Protein AF-A0A4U9D868-F1 (afdb_monomer_lite)

Structure (mmCIF, N/CA/C/O backbone):
data_AF-A0A4U9D868-F1
#
_entry.id   AF-A0A4U9D868-F1
#
loop_
_atom_site.group_PDB
_atom_site.id
_atom_site.type_symbol
_atom_site.label_atom_id
_atom_site.label_alt_id
_atom_site.label_comp_id
_atom_site.label_asym_id
_atom_site.label_entity_id
_atom_site.label_seq_id
_atom_site.pdbx_PDB_ins_code
_atom_site.Cartn_x
_atom_site.Cartn_y
_atom_site.Cartn_z
_atom_site.occupancy
_atom_site.B_iso_or_equiv
_atom_site.auth_seq_id
_atom_site.au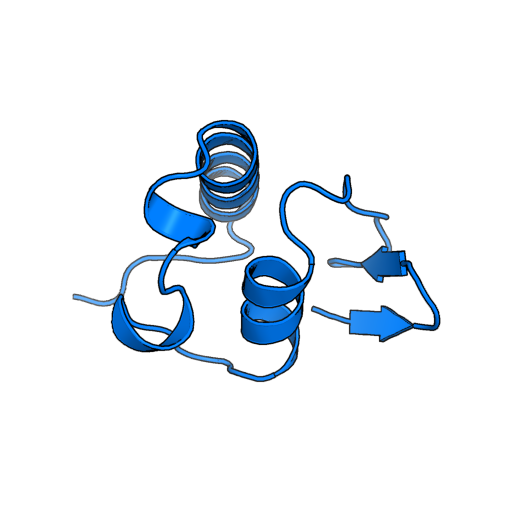th_comp_id
_atom_site.auth_asym_id
_atom_site.auth_atom_id
_atom_site.pdbx_PDB_model_num
ATOM 1 N N . MET A 1 1 ? -6.122 3.737 -4.806 1.00 90.88 1 MET A N 1
ATOM 2 C CA . MET A 1 1 ? -4.983 3.267 -5.633 1.00 90.88 1 MET A CA 1
ATOM 3 C C . MET A 1 1 ? -5.524 2.480 -6.820 1.00 90.88 1 MET A C 1
ATOM 5 O O . MET A 1 1 ? -6.712 2.179 -6.814 1.00 90.88 1 MET A O 1
ATOM 9 N N . LEU A 1 2 ? -4.717 2.211 -7.848 1.00 93.06 2 LEU A N 1
ATOM 10 C CA . LEU A 1 2 ? -5.132 1.457 -9.037 1.00 93.06 2 LEU A CA 1
ATOM 11 C C . LEU A 1 2 ? -4.203 0.267 -9.273 1.00 93.06 2 LEU A C 1
ATOM 13 O O . LEU A 1 2 ? -2.988 0.420 -9.197 1.00 93.06 2 LEU A O 1
ATOM 17 N N . HIS A 1 3 ? -4.784 -0.876 -9.626 1.00 94.94 3 HIS A N 1
ATOM 18 C CA . HIS A 1 3 ? -4.075 -2.078 -10.057 1.00 94.94 3 HIS A CA 1
ATOM 19 C C . HIS A 1 3 ? -4.440 -2.356 -11.522 1.00 94.94 3 HIS A C 1
ATOM 21 O O . HIS A 1 3 ? -5.619 -2.506 -11.849 1.00 94.94 3 HIS A O 1
ATOM 27 N N . ILE A 1 4 ? -3.451 -2.347 -12.420 1.00 92.88 4 ILE A N 1
ATOM 28 C CA . ILE A 1 4 ? -3.632 -2.538 -13.867 1.00 92.88 4 ILE A CA 1
ATOM 29 C C . ILE A 1 4 ? -2.588 -3.536 -14.363 1.00 92.88 4 ILE 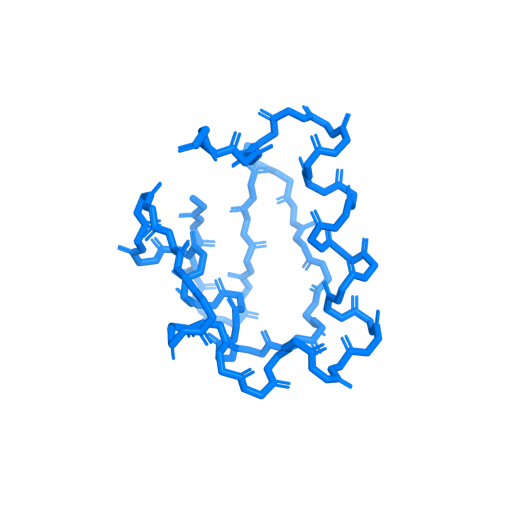A C 1
ATOM 31 O O . ILE A 1 4 ? -1.393 -3.241 -14.346 1.00 92.88 4 ILE A O 1
ATOM 35 N N . GLY A 1 5 ? -3.039 -4.695 -14.849 1.00 92.38 5 GLY A N 1
ATOM 36 C CA . GLY A 1 5 ? -2.129 -5.787 -15.201 1.00 92.38 5 GLY A CA 1
ATOM 37 C C . GLY A 1 5 ? -1.329 -6.203 -13.970 1.00 92.38 5 GLY A C 1
ATOM 38 O O . GLY A 1 5 ? -1.931 -6.485 -12.946 1.00 92.38 5 GLY A O 1
ATOM 39 N N . ASP A 1 6 ? -0.001 -6.155 -14.065 1.00 92.50 6 ASP A N 1
ATOM 40 C CA . ASP A 1 6 ? 0.916 -6.475 -12.962 1.00 92.50 6 ASP A CA 1
ATOM 41 C C . ASP A 1 6 ? 1.496 -5.213 -12.290 1.00 92.50 6 ASP A C 1
ATOM 43 O O . ASP A 1 6 ? 2.585 -5.243 -11.723 1.00 92.50 6 ASP A O 1
ATOM 47 N N . SER A 1 7 ? 0.846 -4.052 -12.429 1.00 95.00 7 SER A N 1
ATOM 48 C CA . SER A 1 7 ? 1.372 -2.764 -11.954 1.00 95.00 7 SER A CA 1
ATOM 49 C C . SER A 1 7 ? 0.394 -2.020 -11.054 1.00 95.00 7 SER A C 1
ATOM 51 O O . SER A 1 7 ? -0.813 -1.985 -11.304 1.00 95.00 7 SER A O 1
ATOM 53 N N . PHE A 1 8 ? 0.944 -1.362 -10.033 1.00 96.31 8 PHE A N 1
ATOM 54 C CA . PHE A 1 8 ? 0.199 -0.574 -9.057 1.00 96.31 8 PHE A CA 1
ATOM 55 C C . PHE A 1 8 ? 0.506 0.912 -9.208 1.00 96.31 8 PHE A C 1
ATOM 57 O O . PHE A 1 8 ? 1.656 1.294 -9.421 1.00 96.31 8 PHE A O 1
ATOM 64 N N . PHE A 1 9 ? -0.520 1.750 -9.060 1.00 95.38 9 PHE A N 1
ATOM 65 C CA . PHE A 1 9 ? -0.410 3.195 -9.210 1.00 95.38 9 PHE A CA 1
ATOM 66 C C . PHE A 1 9 ? -1.111 3.951 -8.078 1.00 95.38 9 PHE A C 1
ATOM 68 O O . PHE A 1 9 ? -2.232 3.621 -7.670 1.00 95.38 9 PHE A O 1
ATOM 75 N N . VAL A 1 10 ? -0.484 5.033 -7.622 1.00 94.44 10 VAL A N 1
ATOM 76 C CA . VAL A 1 10 ? -1.077 6.031 -6.726 1.00 94.44 10 VAL A CA 1
ATOM 77 C C . VAL A 1 10 ? -0.853 7.411 -7.327 1.00 94.44 10 VAL A C 1
ATOM 79 O O . VAL A 1 10 ? 0.264 7.758 -7.679 1.00 94.44 10 VAL A O 1
ATOM 82 N N . ASN A 1 11 ? -1.923 8.186 -7.511 1.00 92.12 11 ASN A N 1
ATOM 83 C CA . ASN A 1 11 ? -1.836 9.545 -8.057 1.00 92.12 11 ASN A CA 1
ATOM 84 C C . ASN A 1 11 ? -0.999 9.665 -9.360 1.00 92.12 11 ASN A C 1
ATOM 86 O O . ASN A 1 11 ? -0.240 10.608 -9.545 1.00 92.12 11 ASN A O 1
ATOM 90 N N . SER A 1 12 ? -1.146 8.702 -10.277 1.00 92.06 12 SER A N 1
ATOM 91 C CA . SER A 1 12 ? -0.374 8.584 -11.534 1.00 92.06 12 SER A CA 1
ATOM 92 C C . SER A 1 12 ? 1.103 8.179 -11.396 1.00 92.06 12 SER A C 1
ATOM 94 O O . SER A 1 12 ? 1.786 8.053 -12.410 1.00 92.06 12 SER A O 1
ATOM 96 N N . GLU A 1 13 ? 1.596 7.916 -10.187 1.00 91.50 13 GLU A N 1
ATOM 97 C CA . GLU A 1 13 ? 2.933 7.371 -9.935 1.00 91.50 13 GLU A CA 1
ATOM 98 C C . GLU A 1 13 ? 2.876 5.846 -9.808 1.00 91.50 13 GLU A C 1
ATOM 100 O O . GLU A 1 13 ? 1.990 5.307 -9.142 1.00 91.50 13 GLU A O 1
ATOM 105 N N . ALA A 1 14 ? 3.822 5.149 -10.442 1.00 93.38 14 ALA A N 1
ATOM 106 C CA . ALA A 1 14 ? 3.962 3.701 -10.312 1.00 93.38 14 ALA A CA 1
ATOM 107 C C . ALA A 1 14 ? 4.613 3.336 -8.971 1.00 93.38 14 ALA A C 1
ATOM 109 O O . ALA A 1 14 ? 5.567 3.983 -8.537 1.00 93.38 14 ALA A O 1
ATOM 110 N N . LEU A 1 15 ? 4.114 2.276 -8.342 1.00 93.19 15 LEU A N 1
ATOM 111 C CA . LEU A 1 15 ? 4.626 1.760 -7.077 1.00 93.19 15 LEU A CA 1
ATOM 112 C C . LEU A 1 15 ? 5.555 0.569 -7.287 1.00 93.19 15 LEU A C 1
ATOM 114 O O . LEU A 1 15 ? 5.390 -0.212 -8.225 1.00 93.19 15 LEU A O 1
ATOM 118 N N . ALA A 1 16 ? 6.511 0.404 -6.374 1.00 91.06 16 ALA A N 1
ATOM 119 C CA . ALA A 1 16 ? 7.304 -0.814 -6.306 1.00 91.06 16 ALA A CA 1
ATOM 120 C C . ALA A 1 16 ? 6.423 -1.986 -5.848 1.00 91.06 16 ALA A C 1
ATOM 122 O O . ALA A 1 16 ? 5.644 -1.856 -4.904 1.00 91.06 16 ALA A O 1
ATOM 123 N N . ILE A 1 17 ? 6.564 -3.140 -6.500 1.00 92.06 17 ILE A N 1
ATOM 124 C CA . ILE A 1 17 ? 5.842 -4.358 -6.123 1.00 92.06 17 ILE A CA 1
ATOM 125 C C . ILE A 1 17 ? 6.562 -4.987 -4.927 1.00 92.06 17 ILE A C 1
ATOM 127 O O . ILE A 1 17 ? 7.537 -5.715 -5.096 1.00 9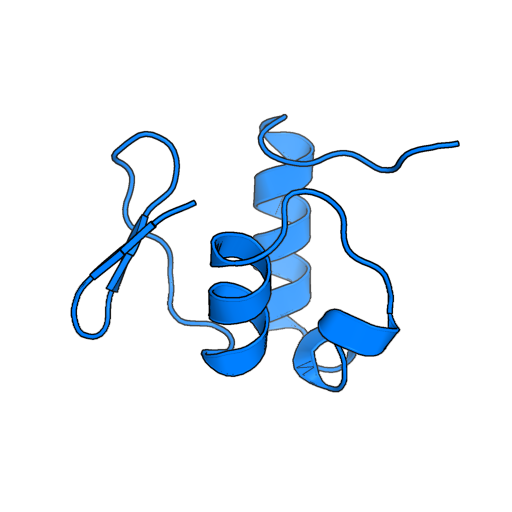2.06 17 ILE A O 1
ATOM 131 N N . THR A 1 18 ? 6.105 -4.663 -3.721 1.00 93.50 18 THR A N 1
ATOM 132 C CA . THR A 1 18 ? 6.668 -5.162 -2.454 1.00 93.50 18 THR A CA 1
ATOM 133 C C . THR A 1 18 ? 5.929 -6.392 -1.937 1.00 93.50 18 THR A C 1
ATOM 135 O O . THR A 1 18 ? 6.552 -7.327 -1.437 1.00 93.50 18 THR A O 1
ATOM 138 N N . ASP A 1 19 ? 4.605 -6.410 -2.095 1.00 95.25 19 ASP A N 1
ATOM 139 C CA . ASP A 1 19 ? 3.725 -7.531 -1.775 1.00 95.25 19 ASP A CA 1
ATOM 140 C C . ASP A 1 19 ? 2.431 -7.392 -2.589 1.00 95.25 19 ASP A C 1
ATOM 142 O O . ASP A 1 19 ? 1.704 -6.409 -2.439 1.00 95.25 19 ASP A O 1
ATOM 146 N N . VAL A 1 20 ? 2.165 -8.335 -3.496 1.00 94.00 20 VAL A N 1
ATOM 147 C CA . VAL A 1 20 ? 1.039 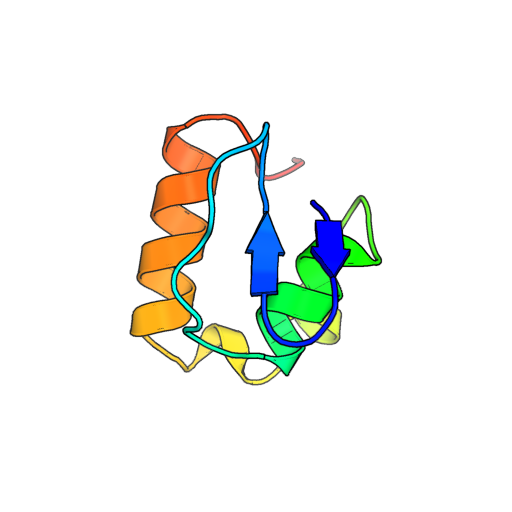-8.227 -4.440 1.00 94.00 20 VAL A CA 1
ATOM 148 C C . VAL A 1 20 ? -0.298 -8.244 -3.706 1.00 94.00 20 VAL A C 1
ATOM 150 O O . VAL A 1 20 ? -1.154 -7.416 -4.004 1.00 94.00 20 VAL A O 1
ATOM 153 N N . ASP A 1 21 ? -0.467 -9.135 -2.729 1.00 93.94 21 ASP A N 1
ATOM 154 C CA . ASP A 1 21 ? -1.737 -9.293 -2.017 1.00 93.94 21 ASP A CA 1
ATOM 155 C C . ASP A 1 21 ? -2.031 -8.053 -1.159 1.00 93.94 21 ASP A C 1
ATOM 157 O O . ASP A 1 21 ? -3.154 -7.543 -1.144 1.00 93.94 21 ASP A O 1
ATOM 161 N N . ALA A 1 22 ? -1.009 -7.513 -0.489 1.00 94.62 22 ALA A N 1
ATOM 162 C CA . ALA A 1 22 ? -1.171 -6.333 0.353 1.00 94.62 22 ALA A CA 1
ATOM 163 C C . ALA A 1 22 ? -1.357 -5.035 -0.463 1.00 94.62 22 ALA A C 1
ATOM 165 O O . ALA A 1 22 ? -2.167 -4.181 -0.093 1.00 94.62 22 ALA A O 1
ATOM 166 N N . LEU A 1 23 ? -0.668 -4.883 -1.602 1.00 95.00 23 LEU A N 1
ATOM 167 C CA . LEU A 1 23 ? -0.884 -3.756 -2.522 1.00 95.00 23 LEU A CA 1
ATOM 168 C C . LEU A 1 23 ? -2.259 -3.818 -3.201 1.00 95.00 23 LEU A C 1
ATOM 170 O O . LEU A 1 23 ? -2.898 -2.782 -3.407 1.00 95.00 23 LEU A O 1
ATOM 174 N N . ASP A 1 24 ? -2.744 -5.018 -3.512 1.00 95.00 24 ASP A N 1
ATOM 175 C CA . ASP A 1 24 ? -4.084 -5.219 -4.057 1.00 95.00 24 ASP A CA 1
ATOM 176 C C . ASP A 1 24 ? -5.166 -4.876 -3.019 1.00 95.00 24 ASP A C 1
ATOM 178 O O . ASP A 1 24 ? -6.156 -4.222 -3.359 1.00 95.00 24 ASP A O 1
ATOM 182 N N . ALA A 1 25 ? -4.946 -5.182 -1.734 1.00 94.94 25 ALA A N 1
ATOM 183 C CA . ALA A 1 25 ? -5.827 -4.737 -0.650 1.00 94.94 25 ALA A CA 1
ATOM 184 C C . ALA A 1 25 ? -5.948 -3.199 -0.593 1.00 94.94 25 ALA A C 1
ATOM 186 O O . ALA A 1 25 ? -7.065 -2.677 -0.530 1.00 94.94 25 ALA A O 1
ATOM 187 N N . LEU A 1 26 ? -4.834 -2.465 -0.730 1.00 94.94 26 LEU A N 1
ATOM 188 C CA . LEU A 1 26 ? -4.824 -0.992 -0.823 1.00 94.94 26 LEU A CA 1
ATOM 189 C C . LEU A 1 26 ? -5.564 -0.444 -2.057 1.00 94.94 26 LEU A C 1
ATOM 191 O O . LEU A 1 26 ? -5.963 0.722 -2.088 1.00 94.94 26 LEU A O 1
ATOM 195 N N . CYS A 1 27 ? -5.740 -1.250 -3.104 1.00 94.19 27 CYS A N 1
ATOM 196 C CA . CYS A 1 27 ? -6.510 -0.855 -4.283 1.00 94.19 27 CYS A CA 1
ATOM 197 C C . CYS A 1 27 ? -8.010 -1.116 -4.121 1.00 94.19 27 CYS A C 1
ATOM 199 O O . CYS A 1 27 ? -8.816 -0.370 -4.676 1.00 94.19 27 CYS A O 1
ATOM 201 N N . ARG A 1 28 ? -8.386 -2.166 -3.384 1.00 93.88 28 ARG A N 1
ATOM 202 C CA . ARG A 1 28 ? -9.779 -2.618 -3.250 1.00 93.88 28 ARG A CA 1
ATOM 203 C C . ARG A 1 28 ? -10.562 -1.891 -2.170 1.00 93.88 28 ARG A C 1
ATOM 205 O O . ARG A 1 28 ? -11.764 -1.694 -2.334 1.00 93.88 28 ARG A O 1
ATOM 212 N N . TYR A 1 29 ? -9.905 -1.534 -1.074 1.00 94.12 29 TYR A N 1
ATOM 213 C CA . TYR A 1 29 ? -10.567 -0.980 0.099 1.00 94.12 29 TYR A CA 1
ATOM 214 C C . TYR A 1 29 ? -10.166 0.477 0.316 1.00 94.12 29 TYR A C 1
ATOM 216 O O . TYR A 1 29 ? -9.044 0.875 0.020 1.00 94.12 29 TYR A O 1
ATOM 224 N N . THR A 1 30 ? -11.094 1.280 0.835 1.00 92.19 30 THR A N 1
ATOM 225 C CA . THR A 1 30 ? -10.840 2.676 1.235 1.00 92.19 30 THR A CA 1
ATOM 226 C C . THR A 1 30 ? -10.447 2.807 2.705 1.00 92.19 30 THR A C 1
ATOM 228 O O . THR A 1 30 ? -9.900 3.830 3.094 1.00 92.19 30 THR A O 1
ATOM 231 N N . SER A 1 31 ? -10.706 1.768 3.500 1.00 94.06 31 SER A N 1
ATOM 232 C CA . SER A 1 31 ? -10.316 1.632 4.904 1.00 94.06 31 SER A CA 1
ATOM 233 C C . SER A 1 31 ? -9.832 0.200 5.106 1.00 94.06 31 SER A C 1
ATOM 235 O O . SER A 1 31 ? -10.409 -0.728 4.538 1.00 94.06 31 SER A O 1
ATOM 237 N N . LEU A 1 32 ? -8.765 0.017 5.876 1.00 94.50 32 LEU A N 1
ATOM 238 C CA . LEU A 1 32 ? -8.098 -1.271 6.046 1.00 94.50 32 LEU A CA 1
ATOM 239 C C . LEU A 1 32 ? -7.759 -1.502 7.507 1.00 94.50 32 LEU A C 1
ATOM 241 O O . LEU A 1 32 ? -7.400 -0.572 8.229 1.00 94.50 32 LEU A O 1
ATOM 245 N N . SER A 1 33 ? -7.803 -2.764 7.911 1.00 92.81 33 SER A N 1
ATOM 246 C CA . SER A 1 33 ? -7.302 -3.215 9.196 1.00 92.81 33 SER A CA 1
ATOM 247 C C . SER A 1 33 ? -6.169 -4.225 9.004 1.00 92.81 33 SER A C 1
ATOM 249 O O . SER A 1 33 ? -5.750 -4.556 7.891 1.00 92.81 33 SER A O 1
ATOM 251 N N . LYS A 1 34 ? -5.671 -4.757 10.122 1.00 91.88 34 LYS A N 1
ATOM 252 C CA . LYS A 1 34 ? -4.719 -5.873 10.108 1.00 91.88 34 LYS A CA 1
ATOM 253 C C . LYS A 1 34 ? -5.251 -7.107 9.365 1.00 91.88 34 LYS A C 1
ATOM 255 O O . LYS A 1 34 ? -4.441 -7.897 8.891 1.00 91.88 34 LYS A O 1
ATOM 260 N N . ASP A 1 35 ? -6.570 -7.285 9.288 1.00 92.88 35 ASP A N 1
ATOM 261 C CA . ASP A 1 35 ? -7.175 -8.493 8.731 1.00 92.88 35 ASP A CA 1
ATOM 262 C C . ASP A 1 35 ? -7.037 -8.511 7.201 1.00 92.88 35 ASP A C 1
ATOM 264 O O . ASP A 1 35 ? -6.658 -9.534 6.633 1.00 92.88 35 ASP A O 1
ATOM 268 N N . GLU A 1 36 ? -7.238 -7.368 6.539 1.00 93.50 36 GLU A N 1
ATOM 269 C CA . GLU A 1 36 ? -7.050 -7.230 5.091 1.00 93.50 36 GLU A CA 1
ATOM 270 C C . GLU A 1 36 ? -5.571 -7.171 4.690 1.00 93.50 36 GLU A C 1
ATOM 272 O O . GLU A 1 36 ? -5.193 -7.724 3.659 1.00 93.50 36 GLU A O 1
ATOM 277 N N . LEU A 1 37 ? -4.724 -6.519 5.496 1.00 92.12 37 LEU A N 1
ATOM 278 C CA . LEU A 1 37 ? -3.282 -6.424 5.225 1.00 92.12 37 LEU A CA 1
ATOM 279 C C . LEU A 1 37 ? -2.547 -7.747 5.489 1.00 92.12 37 LEU A C 1
ATOM 281 O O . LEU A 1 37 ? -1.499 -8.012 4.895 1.00 92.12 37 LEU A O 1
ATOM 285 N N . GLY A 1 38 ? -3.094 -8.585 6.374 1.00 91.19 38 GLY A N 1
ATOM 286 C CA . GLY A 1 38 ? -2.660 -9.955 6.611 1.00 91.19 38 GLY A CA 1
ATOM 287 C C . GLY A 1 38 ? -1.146 -10.100 6.789 1.00 91.19 38 GLY A C 1
ATOM 288 O O . GLY A 1 38 ? -0.518 -9.435 7.615 1.00 91.19 38 GLY A O 1
ATOM 289 N N . LYS A 1 39 ? -0.545 -10.996 5.996 1.00 91.56 39 LYS A N 1
ATOM 290 C CA . LYS A 1 39 ? 0.897 -11.293 6.056 1.00 91.56 39 LYS A CA 1
ATOM 291 C C . LYS A 1 39 ? 1.779 -10.146 5.560 1.00 91.56 39 LYS A C 1
ATOM 293 O O . LYS A 1 39 ? 2.953 -10.127 5.927 1.00 91.56 39 LYS A O 1
ATOM 298 N N . GLY A 1 40 ? 1.230 -9.190 4.807 1.00 91.31 40 GLY A N 1
ATOM 299 C CA . GLY A 1 40 ? 1.966 -8.017 4.337 1.00 91.31 40 GLY A CA 1
ATOM 300 C C . GLY A 1 40 ? 2.570 -7.216 5.492 1.00 91.31 40 GLY A C 1
ATOM 301 O O . GLY A 1 40 ? 3.674 -6.698 5.370 1.00 91.31 40 GLY A O 1
ATOM 302 N N . LEU A 1 41 ? 1.931 -7.217 6.671 1.00 93.31 41 LEU A N 1
ATOM 303 C CA . LEU A 1 41 ? 2.460 -6.557 7.873 1.00 93.31 41 LEU A CA 1
ATOM 304 C C . LEU A 1 41 ? 3.777 -7.151 8.400 1.00 93.31 41 LEU A C 1
ATOM 306 O O . LEU A 1 41 ? 4.472 -6.514 9.189 1.00 93.31 41 LEU A O 1
ATOM 310 N N . HIS A 1 42 ? 4.125 -8.369 7.985 1.00 95.06 42 HIS A N 1
ATOM 311 C CA . HIS A 1 42 ? 5.391 -9.015 8.324 1.00 95.06 42 HIS A CA 1
ATOM 312 C C . HIS A 1 42 ? 6.457 -8.844 7.235 1.00 95.06 42 HIS A C 1
ATOM 314 O O . HIS A 1 42 ? 7.598 -9.258 7.436 1.00 95.06 42 HIS A O 1
ATOM 320 N N . ASN A 1 43 ? 6.101 -8.244 6.096 1.00 96.44 43 ASN A N 1
ATOM 321 C CA . ASN A 1 43 ? 7.016 -7.949 5.006 1.00 96.44 43 ASN A CA 1
ATOM 322 C C . ASN A 1 43 ? 7.614 -6.539 5.205 1.00 96.44 43 ASN A C 1
ATOM 324 O O . ASN A 1 43 ? 6.893 -5.544 5.096 1.00 96.44 43 ASN A O 1
ATOM 328 N N . PRO A 1 44 ? 8.922 -6.420 5.503 1.00 96.44 44 PRO A N 1
ATOM 329 C CA . PRO A 1 44 ? 9.541 -5.129 5.787 1.00 96.44 44 PRO A CA 1
ATOM 330 C C . PRO A 1 44 ? 9.515 -4.173 4.587 1.00 96.44 44 PRO A C 1
ATOM 332 O O . PRO A 1 44 ? 9.371 -2.968 4.792 1.00 96.44 44 PRO A O 1
ATOM 335 N N . ASP A 1 45 ? 9.587 -4.687 3.356 1.00 95.88 45 ASP A N 1
ATOM 336 C CA . ASP A 1 45 ? 9.539 -3.859 2.147 1.00 95.88 45 ASP A CA 1
ATOM 337 C C . ASP A 1 45 ? 8.140 -3.262 1.959 1.00 95.88 45 ASP A C 1
ATOM 339 O O . ASP A 1 45 ? 7.995 -2.081 1.639 1.00 95.88 45 ASP A O 1
ATOM 343 N N . PHE A 1 46 ? 7.095 -4.048 2.243 1.00 95.94 46 PHE A N 1
ATOM 344 C CA . PHE A 1 46 ? 5.721 -3.550 2.239 1.00 95.94 46 PHE A CA 1
ATOM 345 C C . PHE A 1 46 ? 5.498 -2.496 3.326 1.00 95.94 46 PHE A C 1
ATOM 347 O O . PHE A 1 46 ? 4.923 -1.447 3.048 1.00 95.94 46 PHE A O 1
ATOM 354 N N . ILE A 1 47 ? 5.990 -2.725 4.548 1.00 96.62 47 ILE A N 1
ATOM 355 C CA . ILE A 1 47 ? 5.879 -1.746 5.639 1.00 96.62 47 ILE A CA 1
ATOM 356 C C . ILE A 1 47 ? 6.599 -0.439 5.294 1.00 96.62 47 ILE A C 1
ATOM 358 O O . ILE A 1 47 ? 6.061 0.638 5.564 1.00 96.62 47 ILE A O 1
ATOM 362 N N . ALA A 1 48 ? 7.785 -0.505 4.684 1.00 96.50 48 ALA A N 1
ATOM 363 C CA . ALA A 1 48 ? 8.509 0.682 4.239 1.00 96.50 48 ALA A CA 1
ATOM 364 C C . ALA A 1 48 ? 7.703 1.470 3.195 1.00 96.50 48 ALA A C 1
ATOM 366 O O . ALA A 1 48 ? 7.577 2.692 3.305 1.00 96.50 48 ALA A O 1
ATOM 367 N N . GLU A 1 49 ? 7.098 0.773 2.233 1.00 95.44 49 GLU A N 1
ATOM 368 C CA . GLU A 1 49 ? 6.272 1.396 1.203 1.00 95.44 49 GLU A CA 1
ATOM 369 C C . GLU A 1 49 ? 4.972 1.984 1.772 1.00 95.44 49 GLU A C 1
ATOM 371 O O . GLU A 1 49 ? 4.648 3.139 1.501 1.00 95.44 49 GLU A O 1
ATOM 376 N N . LEU A 1 50 ? 4.268 1.258 2.645 1.00 95.62 50 LEU A N 1
ATOM 377 C CA . LEU A 1 50 ? 3.082 1.764 3.339 1.00 95.62 50 LEU A CA 1
ATOM 378 C C . LEU A 1 50 ? 3.414 3.009 4.174 1.00 95.62 50 LEU A C 1
ATOM 380 O O . LEU A 1 50 ? 2.688 4.000 4.136 1.00 95.62 50 LEU A O 1
ATOM 384 N N . THR A 1 51 ? 4.553 2.998 4.869 1.00 96.00 51 THR A N 1
ATOM 385 C CA . THR A 1 51 ? 5.048 4.158 5.623 1.00 96.00 51 THR A CA 1
ATOM 386 C C . THR A 1 51 ? 5.306 5.351 4.703 1.00 96.00 51 THR A C 1
ATOM 388 O O . THR A 1 51 ? 4.947 6.480 5.039 1.00 96.00 51 THR A O 1
ATOM 391 N N . ARG A 1 52 ? 5.892 5.125 3.519 1.00 95.50 52 ARG A N 1
ATOM 392 C CA . ARG A 1 52 ? 6.101 6.173 2.509 1.00 95.50 52 ARG A CA 1
ATOM 393 C C . ARG A 1 52 ? 4.773 6.775 2.049 1.00 95.50 52 ARG A C 1
ATOM 395 O O . ARG A 1 52 ? 4.661 7.998 2.007 1.00 95.50 52 ARG A O 1
ATOM 402 N N . LEU A 1 53 ? 3.774 5.940 1.754 1.00 95.44 53 LEU A N 1
ATOM 403 C CA . LEU A 1 53 ? 2.437 6.384 1.346 1.00 95.44 53 LEU A CA 1
ATOM 404 C C . LEU A 1 53 ? 1.749 7.219 2.434 1.00 95.44 53 LEU A C 1
ATOM 406 O O . LEU A 1 53 ? 1.163 8.258 2.126 1.00 95.44 53 LEU A O 1
ATOM 410 N N . ILE A 1 54 ? 1.864 6.803 3.698 1.00 95.94 54 ILE A N 1
ATOM 411 C CA . ILE A 1 54 ? 1.325 7.548 4.843 1.00 95.94 54 ILE A CA 1
ATOM 412 C C . ILE A 1 54 ? 2.020 8.906 4.982 1.00 95.94 54 ILE A C 1
ATOM 414 O O . ILE A 1 54 ? 1.358 9.937 5.077 1.00 95.94 54 ILE A O 1
ATOM 418 N N . ASN A 1 55 ? 3.352 8.940 4.910 1.00 96.50 55 ASN A N 1
AT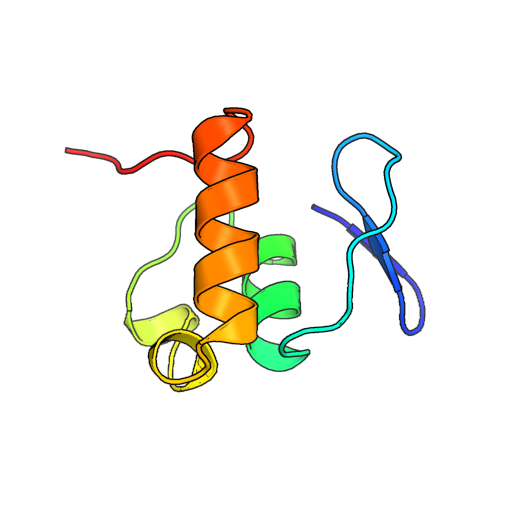OM 419 C CA . ASN A 1 55 ? 4.125 10.183 5.008 1.00 96.50 55 ASN A CA 1
ATOM 420 C C . ASN A 1 55 ? 3.845 11.171 3.862 1.00 96.50 55 ASN A C 1
ATOM 422 O O . ASN A 1 55 ? 4.053 12.371 4.021 1.00 96.50 55 ASN A O 1
ATOM 426 N N . GLN A 1 56 ? 3.381 10.681 2.711 1.00 94.56 56 GLN A N 1
ATOM 427 C CA . GLN A 1 56 ? 2.952 11.507 1.579 1.00 94.56 56 GLN A CA 1
ATOM 428 C C . GLN A 1 56 ? 1.482 11.945 1.670 1.00 94.56 56 GLN A C 1
ATOM 430 O O . GLN 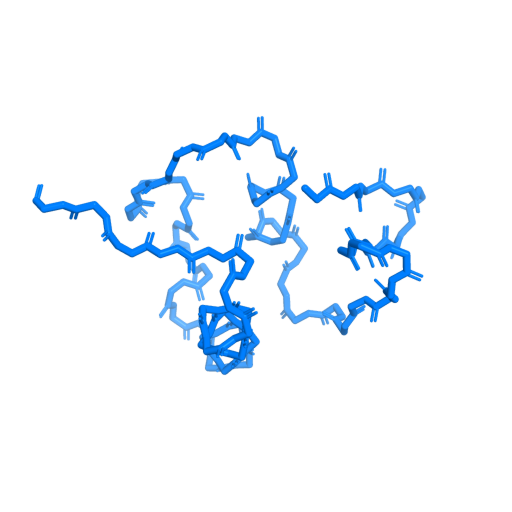A 1 56 ? 1.023 12.709 0.824 1.00 94.56 56 GLN A O 1
ATOM 435 N N . GLY A 1 57 ? 0.745 11.485 2.685 1.00 95.19 57 GLY A N 1
ATOM 436 C CA . GLY A 1 57 ? -0.666 11.808 2.886 1.00 95.19 57 GLY A CA 1
ATOM 437 C C . GLY A 1 57 ? -1.628 11.025 1.989 1.00 95.19 57 GLY A C 1
ATOM 438 O O . GLY A 1 57 ? -2.797 11.391 1.902 1.00 95.19 57 GLY A O 1
ATOM 439 N N . TYR A 1 58 ? -1.171 9.958 1.322 1.00 94.31 58 TYR A N 1
ATOM 440 C CA . TYR A 1 58 ? -2.048 9.091 0.522 1.00 94.31 58 TYR A CA 1
ATOM 441 C C . TYR A 1 58 ? -2.880 8.132 1.380 1.00 94.31 58 TYR A C 1
ATOM 443 O O . TYR A 1 58 ? -3.953 7.711 0.955 1.00 94.31 58 TYR A O 1
ATOM 451 N N . TRP A 1 59 ? -2.389 7.811 2.576 1.00 95.56 59 TRP A N 1
ATOM 452 C CA . TRP A 1 59 ? -3.075 7.038 3.608 1.00 95.56 59 TRP A CA 1
ATOM 453 C C . TRP A 1 59 ? -2.851 7.693 4.970 1.00 95.56 59 TRP A C 1
ATOM 455 O O . TRP A 1 59 ? -1.890 8.437 5.159 1.00 95.56 59 TRP A O 1
ATOM 465 N N . TYR A 1 60 ? -3.721 7.410 5.931 1.00 95.69 60 TYR A N 1
ATOM 466 C CA . TYR A 1 60 ? -3.588 7.879 7.305 1.00 95.69 60 TYR A CA 1
ATOM 467 C C . TYR A 1 60 ? -4.233 6.869 8.257 1.00 95.69 60 TYR A C 1
ATOM 469 O O . TYR A 1 60 ? -5.026 6.028 7.835 1.00 95.69 60 TYR A O 1
ATOM 477 N N . PHE A 1 61 ? -3.867 6.937 9.535 1.00 94.81 61 PHE A N 1
ATOM 478 C CA . PHE A 1 61 ? -4.546 6.176 10.578 1.00 94.81 61 PHE A CA 1
ATOM 479 C C . PHE A 1 61 ? -5.778 6.952 11.043 1.00 94.81 61 PHE A C 1
ATOM 481 O O . PHE A 1 61 ? -5.666 8.131 11.384 1.00 94.81 61 PHE A O 1
ATOM 488 N N . GLU A 1 62 ? -6.934 6.296 11.040 1.00 90.94 62 GLU A N 1
ATOM 489 C CA . GLU A 1 62 ? -8.134 6.784 11.728 1.00 90.94 62 GLU A CA 1
ATOM 490 C C . GLU A 1 62 ? -7.993 6.565 13.249 1.00 90.94 62 GLU A C 1
ATOM 492 O O . GLU A 1 62 ? -7.246 5.678 13.670 1.00 90.94 62 GLU A O 1
ATOM 497 N N . GLU A 1 63 ? -8.644 7.418 14.053 1.00 76.69 63 GLU A N 1
ATOM 498 C CA . GLU A 1 63 ? -8.581 7.409 15.532 1.00 76.69 63 GLU A CA 1
ATOM 499 C C . GLU A 1 63 ? -9.147 6.136 16.181 1.00 76.69 63 GLU A C 1
ATOM 501 O O . GLU A 1 63 ? -10.195 5.628 15.717 1.00 76.69 63 GLU A O 1
#

Sequence (63 aa):
MLHIGDSFFVNSEALAITDVDALDALCRYTSLSKDELGKGLHNPDFIAELTRLINQGYWYFEE

Organism: Raoultella terrigena (NCBI:txid577)

Radius of gyration: 10.82 Å; chains: 1; bounding box: 20×23×31 Å

Secondary structure (DSSP, 8-state):
-EEETTEEEETTEEPP-S-HHHHHHHHH-SS--HHHHGGGGG-HHHHHHHHHHHHTTSS----

pLDDT: mean 93.79, std 2.72, range [76.69, 96.62]

InterPro domains:
  IPR046799 ROXA-like, winged helix [PF20514] (7-60)

Foldseek 3Di:
DDDDDPWADDPNDTDDPQDSQQSVLVHPDPDDDCVSNPCLVVRVSSVVRVVVCVVVVVDHDDD